Protein AF-A0A2V2U6Q7-F1 (afdb_monomer)

Radius of gyration: 16.01 Å; Cα contacts (8 Å, |Δi|>4): 75; chains: 1; bounding box: 39×29×32 Å

Sequence (81 aa):
MTIFVGSPSLVHDTFTIEPGEIVFVPQGYLHEFNNISNEEAKFVLVFNNERPQTMGISGSVGSMPNLVMNAILESNHLVRF

Mean predicted aligned error: 5.14 Å

pLDDT: mean 90.45, std 10.71, range [54.84, 97.88]

Nearest PDB structures (foldseek):
  5c1i-assembly1_B  TM=5.359E-01  e=4.269E+00  Thermus thermophilus HB27

Solvent-accessible surface area (backbone atoms only — not comparable to full-atom values): 5634 Å² total; per-residue (Å²): 68,37,39,40,43,32,42,87,84,76,52,66,53,73,49,78,53,60,97,91,67,86,85,86,81,63,90,83,44,49,71,49,82,45,76,82,60,97,64,89,84,82,86,86,87,84,72,100,52,100,74,78,82,86,82,56,67,66,61,57,59,59,70,48,56,68,74,58,49,31,69,74,67,72,43,97,59,89,84,79,118

Foldseek 3Di:
DKKWKADPVGDIDIDDDDPPDDDDHDPPIDMDDDDPDPDDDDDDDDDPDPDDDDDDPCVVLQVDPPVVVCVVVVDPDPPDD

Structure (mmCIF, N/CA/C/O backbone):
data_AF-A0A2V2U6Q7-F1
#
_entry.id   AF-A0A2V2U6Q7-F1
#
loop_
_atom_site.group_PDB
_atom_site.id
_atom_site.type_symbol
_atom_site.label_atom_id
_atom_site.label_alt_id
_atom_site.label_comp_id
_atom_site.label_asym_id
_atom_site.label_entity_id
_atom_site.label_seq_id
_atom_site.pdbx_PDB_ins_code
_atom_site.Cartn_x
_atom_site.Cartn_y
_atom_site.Cartn_z
_atom_site.occupancy
_atom_site.B_iso_or_equiv
_atom_site.auth_seq_id
_atom_site.auth_comp_id
_atom_site.auth_asym_id
_atom_site.auth_atom_id
_atom_site.pdbx_PDB_model_num
ATOM 1 N N . MET A 1 1 ? -4.669 4.208 12.450 1.00 94.06 1 MET A N 1
ATOM 2 C CA . MET A 1 1 ? -3.890 3.381 11.480 1.00 94.06 1 MET A CA 1
ATOM 3 C C . MET A 1 1 ? -2.885 4.292 10.793 1.00 94.06 1 MET A C 1
ATOM 5 O O . MET A 1 1 ? -3.202 5.460 10.673 1.00 94.06 1 MET A O 1
ATOM 9 N N . THR A 1 2 ? -1.716 3.837 10.347 1.00 97.31 2 THR A N 1
ATOM 10 C CA . THR A 1 2 ? -0.849 4.655 9.475 1.00 97.31 2 THR A CA 1
ATOM 11 C C . THR A 1 2 ? -0.909 4.165 8.037 1.00 97.31 2 THR A C 1
ATOM 13 O O . THR A 1 2 ? -1.064 2.965 7.803 1.00 97.31 2 THR A O 1
ATOM 16 N N . ILE A 1 3 ? -0.747 5.082 7.088 1.00 97.31 3 ILE A N 1
ATOM 17 C CA . ILE A 1 3 ? -0.527 4.772 5.678 1.00 97.31 3 ILE A CA 1
ATOM 18 C C . ILE A 1 3 ? 0.822 5.338 5.238 1.00 97.31 3 ILE A C 1
ATOM 20 O O . ILE A 1 3 ? 1.121 6.499 5.506 1.00 97.31 3 ILE A O 1
ATOM 24 N N . PHE A 1 4 ? 1.628 4.518 4.570 1.00 97.88 4 PHE A N 1
ATOM 25 C CA . PHE A 1 4 ? 2.749 4.985 3.757 1.00 97.88 4 PHE A CA 1
ATOM 26 C C . PHE A 1 4 ? 2.266 5.158 2.317 1.00 97.88 4 PHE A C 1
ATOM 28 O O . PHE A 1 4 ? 1.552 4.291 1.811 1.00 97.88 4 PHE A O 1
ATOM 35 N N . VAL A 1 5 ? 2.672 6.238 1.648 1.00 97.38 5 VAL A N 1
ATOM 36 C CA . VAL A 1 5 ? 2.380 6.483 0.230 1.00 97.38 5 VAL A CA 1
ATOM 37 C C . VAL A 1 5 ? 3.647 6.955 -0.479 1.00 97.38 5 VAL A C 1
ATOM 39 O O . VAL A 1 5 ? 4.173 8.023 -0.178 1.00 97.38 5 VAL A O 1
ATOM 42 N N . GLY A 1 6 ? 4.124 6.173 -1.447 1.00 97.44 6 GLY A N 1
ATOM 43 C CA . GLY A 1 6 ? 5.305 6.459 -2.258 1.00 97.44 6 GLY A CA 1
ATOM 44 C C . GLY A 1 6 ? 4.954 6.666 -3.728 1.00 97.44 6 GLY A C 1
ATOM 45 O O . GLY A 1 6 ? 4.374 5.792 -4.372 1.00 97.44 6 GLY A O 1
ATOM 46 N N . SER A 1 7 ? 5.329 7.818 -4.277 1.00 96.50 7 SER A N 1
ATOM 47 C CA . SER A 1 7 ? 5.188 8.112 -5.704 1.00 96.50 7 SER A CA 1
ATOM 48 C C . SER A 1 7 ? 6.254 7.397 -6.547 1.00 96.50 7 SER A C 1
ATOM 50 O O . SER A 1 7 ? 7.363 7.151 -6.063 1.00 96.50 7 SER A O 1
ATOM 52 N N . PRO A 1 8 ? 5.989 7.155 -7.844 1.00 94.44 8 PRO A N 1
ATOM 53 C CA . PRO A 1 8 ? 7.004 6.662 -8.782 1.00 94.44 8 PRO A CA 1
ATOM 54 C C . PRO A 1 8 ? 8.237 7.573 -8.908 1.00 94.44 8 PRO A C 1
ATOM 56 O O . PRO A 1 8 ? 9.309 7.111 -9.287 1.00 94.44 8 PRO A O 1
ATOM 59 N N . SER A 1 9 ? 8.096 8.858 -8.569 1.00 96.06 9 SER A N 1
ATOM 60 C CA . SER A 1 9 ? 9.175 9.855 -8.582 1.00 96.06 9 SER A CA 1
ATOM 61 C C . SER A 1 9 ? 9.959 9.923 -7.264 1.00 96.06 9 SER A C 1
ATOM 63 O O . SER A 1 9 ? 10.661 10.903 -7.030 1.00 96.06 9 SER A O 1
ATOM 65 N N . LEU A 1 10 ? 9.832 8.910 -6.399 1.00 91.69 10 LEU A N 1
ATOM 66 C CA . LEU A 1 10 ? 10.554 8.768 -5.125 1.00 91.69 10 LEU A CA 1
ATOM 67 C C . LEU A 1 10 ? 10.227 9.821 -4.052 1.00 91.69 10 LEU A C 1
ATOM 69 O O . LEU A 1 10 ? 10.913 9.904 -3.037 1.00 91.69 10 LEU A O 1
ATOM 73 N N . VAL A 1 11 ? 9.153 10.592 -4.227 1.00 96.56 11 VAL A N 1
ATOM 74 C CA .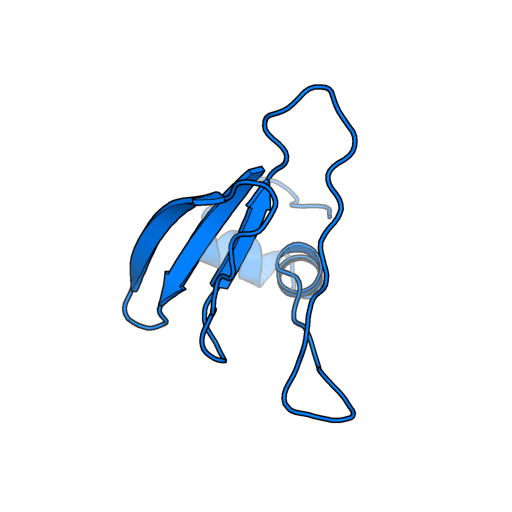 VAL A 1 11 ? 8.560 11.384 -3.138 1.00 96.56 11 VAL A CA 1
ATOM 75 C C . VAL A 1 11 ? 7.625 10.483 -2.346 1.00 96.56 11 VAL A C 1
ATOM 77 O O . VAL A 1 11 ? 6.795 9.803 -2.956 1.00 96.56 11 VAL A O 1
ATOM 80 N N . HIS A 1 12 ? 7.735 10.487 -1.022 1.00 97.12 12 HIS A N 1
ATOM 81 C CA . HIS A 1 12 ? 6.883 9.687 -0.153 1.00 97.12 12 HIS A CA 1
ATOM 82 C C . HIS A 1 12 ? 6.452 10.457 1.095 1.00 97.12 12 HIS A C 1
ATOM 84 O O . HIS A 1 12 ? 7.097 11.431 1.482 1.00 97.12 12 HIS A O 1
ATOM 90 N N . ASP A 1 13 ? 5.385 9.980 1.728 1.00 97.56 13 ASP A N 1
ATOM 91 C CA . ASP A 1 13 ? 4.923 10.452 3.030 1.00 97.56 13 ASP A CA 1
ATOM 92 C C . ASP A 1 13 ? 4.312 9.298 3.840 1.00 97.56 13 ASP A C 1
ATOM 94 O O . ASP A 1 13 ? 3.895 8.283 3.272 1.00 97.56 13 ASP A O 1
ATOM 98 N N . THR A 1 14 ? 4.261 9.467 5.160 1.00 97.88 14 THR A N 1
ATOM 99 C CA . THR A 1 14 ? 3.597 8.552 6.089 1.00 97.88 14 THR A CA 1
ATOM 100 C C . THR A 1 14 ? 2.770 9.345 7.084 1.00 97.88 14 THR A C 1
ATOM 102 O O . THR A 1 14 ? 3.303 10.173 7.819 1.00 97.88 14 THR A O 1
ATOM 105 N N . PHE A 1 15 ? 1.479 9.042 7.175 1.00 97.00 15 PHE A N 1
ATOM 106 C CA . PHE A 1 15 ? 0.569 9.759 8.066 1.00 97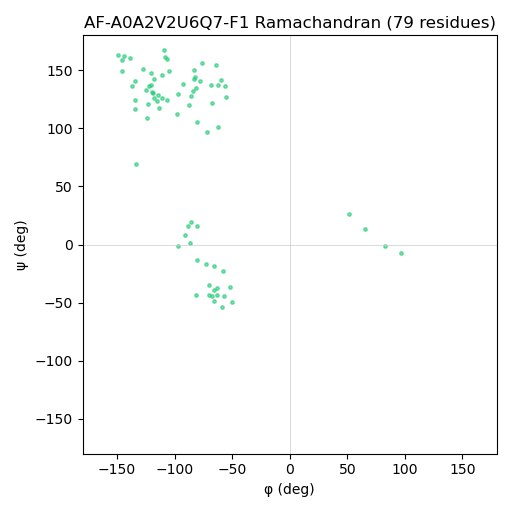.00 15 PHE A CA 1
ATOM 107 C C . PHE A 1 15 ? -0.483 8.838 8.687 1.00 97.00 15 PHE A C 1
ATOM 109 O O . PHE A 1 15 ? -0.704 7.709 8.241 1.00 97.00 15 PHE A O 1
ATOM 116 N N . THR A 1 16 ? -1.106 9.318 9.762 1.00 96.75 16 THR A N 1
ATOM 117 C CA . THR A 1 16 ? -2.179 8.609 10.468 1.00 96.75 16 THR A CA 1
ATOM 118 C C . THR A 1 16 ? -3.519 8.837 9.772 1.00 96.75 16 THR A C 1
ATOM 120 O O . THR A 1 16 ? -3.778 9.923 9.266 1.00 96.75 16 THR A O 1
ATOM 123 N N . ILE A 1 17 ? -4.351 7.798 9.768 1.00 95.12 17 ILE A N 1
ATOM 124 C CA . ILE A 1 17 ? -5.750 7.800 9.351 1.00 95.12 17 ILE A CA 1
ATOM 125 C C . ILE A 1 17 ? -6.607 7.400 10.553 1.00 95.12 17 ILE A C 1
ATOM 127 O O . ILE A 1 17 ? -6.356 6.356 11.181 1.00 95.12 17 ILE A O 1
ATOM 131 N N . GLU A 1 18 ? -7.635 8.198 10.809 1.00 94.56 18 GLU A N 1
ATOM 132 C CA . GLU A 1 18 ? -8.643 8.018 11.848 1.00 94.56 18 GLU A CA 1
ATOM 133 C C . GLU A 1 18 ? -10.010 7.584 11.276 1.00 94.56 18 GLU A C 1
ATOM 135 O O . GLU A 1 18 ? -10.296 7.757 10.084 1.00 94.56 18 GLU A O 1
ATOM 140 N N . PRO A 1 19 ? -10.895 6.994 12.103 1.00 94.62 19 PRO A N 1
ATOM 141 C CA . PRO A 1 19 ? -12.239 6.627 11.672 1.00 94.62 19 PRO A CA 1
ATOM 142 C C . PRO A 1 19 ? -13.022 7.818 11.099 1.00 94.62 19 PRO A C 1
ATOM 144 O O . PRO A 1 19 ? -13.193 8.842 11.755 1.00 94.62 19 PRO A O 1
ATOM 147 N N . GLY A 1 20 ? -13.555 7.648 9.886 1.00 95.62 20 GLY A N 1
ATOM 148 C CA . GLY A 1 20 ? -14.323 8.6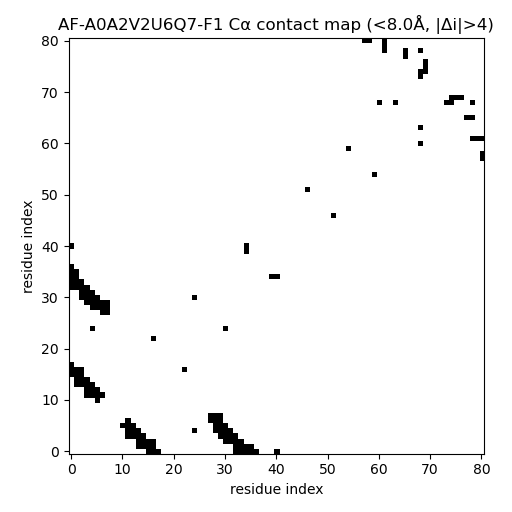77 9.173 1.00 95.62 20 GLY A CA 1
ATOM 149 C C . GLY A 1 20 ? -13.512 9.485 8.157 1.00 95.62 20 GLY A C 1
ATOM 150 O O . GLY A 1 20 ? -14.105 10.233 7.381 1.00 95.62 20 GLY A O 1
ATOM 151 N N . GLU A 1 21 ? -12.192 9.311 8.107 1.00 96.38 21 GLU A N 1
ATOM 152 C CA . GLU A 1 21 ? -11.344 9.962 7.111 1.00 96.38 21 GLU A CA 1
ATOM 153 C C . GLU A 1 21 ? -11.320 9.203 5.779 1.00 96.38 21 GLU A C 1
ATOM 155 O O . GLU A 1 21 ? -11.452 7.978 5.714 1.00 96.38 21 GLU A O 1
ATOM 160 N N . ILE A 1 22 ? -11.134 9.957 4.693 1.00 95.38 22 ILE A N 1
ATOM 161 C CA . ILE A 1 22 ? -10.975 9.426 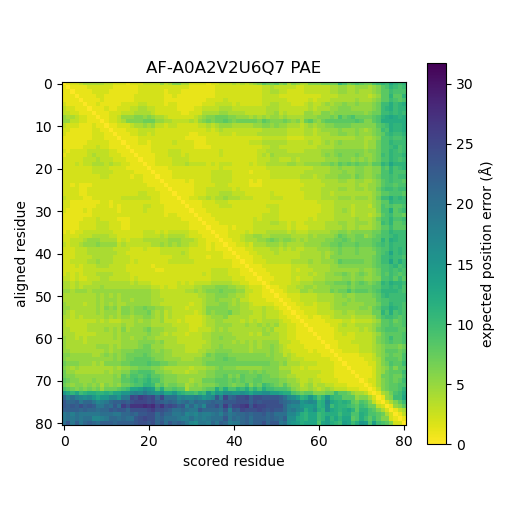3.340 1.00 95.38 22 ILE A CA 1
ATOM 162 C C . ILE A 1 22 ? -9.564 9.746 2.874 1.00 95.38 22 ILE A C 1
ATOM 164 O O . ILE A 1 22 ? -9.139 10.900 2.893 1.00 95.38 22 ILE A O 1
ATOM 168 N N . VAL A 1 23 ? -8.871 8.721 2.390 1.00 94.38 23 VAL A N 1
ATOM 169 C CA . VAL A 1 23 ? -7.550 8.851 1.779 1.00 94.38 23 VAL A CA 1
ATOM 170 C C . VAL A 1 23 ? -7.619 8.398 0.331 1.00 94.38 23 VAL A C 1
ATOM 172 O O . VAL A 1 23 ? -8.310 7.437 -0.004 1.00 94.38 23 VAL A O 1
ATOM 175 N N . PHE A 1 24 ? -6.887 9.098 -0.531 1.00 95.12 24 PHE A N 1
ATOM 176 C CA . PHE A 1 24 ? -6.746 8.755 -1.937 1.00 95.12 24 PHE A CA 1
ATOM 177 C C . PHE A 1 24 ? -5.284 8.441 -2.251 1.00 95.12 24 PHE A C 1
ATOM 179 O O . PHE A 1 24 ? -4.400 9.256 -1.995 1.00 95.12 24 PHE A O 1
ATOM 186 N N . VAL A 1 25 ? -5.044 7.268 -2.838 1.00 95.44 25 VAL A N 1
ATOM 187 C CA . VAL A 1 25 ? -3.732 6.850 -3.342 1.00 95.44 25 VAL A CA 1
ATOM 188 C C . VAL A 1 25 ? -3.828 6.753 -4.866 1.00 95.44 25 VAL A C 1
ATOM 190 O O . VAL A 1 25 ? -4.623 5.951 -5.363 1.00 95.44 25 VAL A O 1
ATOM 193 N N . PRO A 1 26 ? -3.065 7.555 -5.631 1.00 94.88 26 PRO A N 1
ATOM 194 C CA . PRO A 1 26 ? -3.112 7.486 -7.086 1.00 94.88 26 PRO A CA 1
ATOM 195 C C . PRO A 1 26 ? -2.616 6.137 -7.623 1.00 94.88 26 PRO A C 1
ATOM 197 O O . PRO A 1 26 ? -1.799 5.451 -7.007 1.00 94.88 26 PRO A O 1
ATOM 200 N N . GLN A 1 27 ? -3.075 5.763 -8.819 1.00 93.88 27 GLN A N 1
ATOM 201 C CA . GLN A 1 27 ? -2.629 4.537 -9.480 1.00 93.88 27 GLN A CA 1
ATOM 202 C C . GLN A 1 27 ? -1.098 4.512 -9.638 1.00 93.88 27 GLN A C 1
ATOM 204 O O . GLN A 1 27 ? -0.486 5.498 -10.043 1.00 93.88 27 GLN A O 1
ATOM 209 N N . GLY A 1 28 ? -0.491 3.357 -9.354 1.00 92.50 28 GLY A N 1
ATOM 210 C CA . GLY A 1 28 ? 0.955 3.148 -9.472 1.00 92.50 28 GLY A CA 1
ATOM 211 C C . GLY A 1 28 ? 1.771 3.635 -8.273 1.00 92.50 28 GLY A C 1
ATOM 212 O O . GLY A 1 28 ? 2.985 3.456 -8.273 1.00 92.50 28 GLY A O 1
ATOM 213 N N . TYR A 1 29 ? 1.135 4.217 -7.252 1.00 96.12 29 TYR A N 1
ATOM 214 C CA . TYR A 1 29 ? 1.811 4.590 -6.014 1.00 96.12 29 TYR A CA 1
ATOM 215 C C . TYR A 1 29 ? 1.946 3.372 -5.103 1.00 96.12 29 TYR A C 1
ATOM 217 O O . TYR A 1 29 ? 0.986 2.621 -4.884 1.00 96.12 29 TYR A O 1
ATOM 225 N N . LEU A 1 30 ? 3.142 3.200 -4.543 1.00 95.62 30 LEU A N 1
ATOM 226 C CA . LEU A 1 30 ? 3.377 2.206 -3.509 1.00 95.62 30 LEU A CA 1
ATOM 227 C C . LEU A 1 30 ? 2.642 2.631 -2.239 1.00 95.62 30 LEU A C 1
ATOM 229 O O . LEU A 1 30 ? 2.673 3.805 -1.874 1.00 95.62 30 LEU A O 1
ATOM 233 N N . HIS A 1 31 ? 1.999 1.686 -1.565 1.00 95.31 31 HIS A N 1
ATOM 234 C CA . HIS A 1 31 ? 1.303 1.963 -0.321 1.00 95.31 31 HIS A CA 1
ATOM 235 C C . HIS A 1 31 ? 1.372 0.784 0.644 1.00 95.31 31 HIS A C 1
ATOM 237 O O . HIS A 1 31 ? 1.408 -0.375 0.233 1.00 95.31 31 HIS A O 1
ATOM 243 N N . GLU A 1 32 ? 1.368 1.101 1.933 1.00 96.00 32 GLU A N 1
ATOM 244 C CA . GLU A 1 32 ? 1.310 0.141 3.033 1.00 96.00 32 GLU A CA 1
ATOM 245 C C . GLU A 1 32 ? 0.325 0.662 4.078 1.00 96.00 32 GLU A C 1
ATOM 247 O O . GLU A 1 32 ? 0.354 1.844 4.419 1.00 96.00 32 GLU A O 1
ATOM 252 N N . PHE A 1 33 ? -0.527 -0.222 4.595 1.00 95.31 33 PHE A N 1
ATOM 253 C CA . PHE A 1 33 ? -1.410 0.067 5.721 1.00 95.31 33 PHE A CA 1
ATOM 254 C C . PHE A 1 33 ? -0.886 -0.653 6.957 1.00 95.31 33 PHE A C 1
ATOM 256 O O . PHE A 1 33 ? -0.760 -1.877 6.947 1.00 95.31 33 PHE A O 1
ATOM 263 N N . ASN A 1 34 ? -0.633 0.091 8.029 1.00 96.31 34 ASN A N 1
ATOM 264 C CA . ASN A 1 34 ? -0.132 -0.470 9.277 1.00 96.31 34 ASN A CA 1
ATOM 265 C C . ASN A 1 34 ? -1.065 -0.123 10.445 1.00 96.31 34 ASN A C 1
ATOM 267 O O . ASN A 1 34 ? -1.323 1.047 10.754 1.00 96.31 34 ASN A O 1
ATOM 271 N N . ASN A 1 35 ? -1.598 -1.151 11.108 1.00 96.75 35 ASN A N 1
ATOM 272 C CA . ASN A 1 35 ? -2.419 -0.967 12.296 1.00 96.75 35 ASN A CA 1
ATOM 273 C C . ASN A 1 35 ? -1.521 -0.738 13.518 1.00 96.75 35 ASN A C 1
ATOM 275 O O . ASN A 1 35 ? -0.917 -1.665 14.042 1.00 96.75 35 ASN A O 1
ATOM 279 N N . ILE A 1 36 ? -1.471 0.510 13.977 1.00 96.56 36 ILE A N 1
ATOM 280 C CA . ILE A 1 36 ? -0.689 0.939 15.146 1.00 96.56 36 ILE A CA 1
ATOM 281 C C . ILE A 1 36 ? -1.475 0.876 16.468 1.00 96.56 36 ILE A C 1
ATOM 283 O O . ILE A 1 36 ? -1.018 1.402 17.479 1.00 96.56 36 ILE A O 1
ATOM 287 N N . SER A 1 37 ? -2.681 0.303 16.457 1.00 94.44 37 SER A N 1
ATOM 288 C CA . SER A 1 37 ? -3.548 0.191 17.635 1.00 94.44 37 SER A CA 1
ATOM 289 C C . SER A 1 37 ? -3.645 -1.251 18.136 1.00 94.44 37 SER A C 1
ATOM 291 O O . SER A 1 37 ? -3.274 -2.189 17.434 1.00 94.44 37 SER A O 1
ATOM 293 N N . ASN A 1 38 ? -4.189 -1.423 19.343 1.00 96.88 38 ASN A N 1
ATOM 294 C CA . ASN A 1 38 ? -4.478 -2.743 19.915 1.00 96.88 38 ASN A CA 1
ATOM 295 C C . ASN A 1 38 ? -5.858 -3.289 19.504 1.00 96.88 38 ASN A C 1
ATOM 297 O O . ASN A 1 38 ? -6.244 -4.364 19.953 1.00 96.88 38 ASN A O 1
ATOM 301 N N . GLU A 1 39 ? -6.602 -2.550 18.680 1.00 95.88 39 GLU A N 1
ATOM 302 C CA . GLU A 1 39 ? -7.949 -2.903 18.235 1.00 95.88 39 GLU A CA 1
ATOM 303 C C . GLU A 1 39 ? -7.941 -3.323 16.759 1.00 95.88 39 GLU A C 1
ATOM 305 O O . GLU A 1 39 ? -7.014 -3.019 16.004 1.00 95.88 39 GLU A O 1
ATOM 310 N N . GLU A 1 40 ? -8.989 -4.019 16.317 1.00 94.75 40 GLU A N 1
ATOM 311 C CA . GLU A 1 40 ? -9.145 -4.408 14.913 1.00 94.75 40 GLU A CA 1
ATOM 312 C C . GLU A 1 40 ? -9.389 -3.174 14.020 1.00 94.75 40 GLU A C 1
ATOM 314 O O . GLU A 1 40 ? -10.372 -2.451 14.188 1.00 94.75 40 GLU A O 1
ATOM 319 N N . ALA A 1 41 ? -8.527 -2.956 13.022 1.00 93.25 41 ALA A N 1
ATOM 320 C CA . ALA A 1 41 ? -8.724 -1.915 12.015 1.00 93.25 41 ALA A CA 1
ATOM 321 C C . ALA A 1 41 ? -9.601 -2.424 10.857 1.00 93.25 41 ALA A C 1
ATOM 323 O O . ALA A 1 41 ? -9.299 -3.447 10.242 1.00 93.25 41 ALA A O 1
ATOM 324 N N . LYS A 1 42 ? -10.661 -1.677 10.518 1.00 93.81 42 LYS A N 1
ATOM 325 C CA . LYS A 1 42 ? -11.553 -1.954 9.379 1.00 93.81 42 LYS A CA 1
ATOM 326 C C . LYS A 1 42 ? -11.623 -0.744 8.465 1.00 93.81 42 LYS A C 1
ATOM 328 O O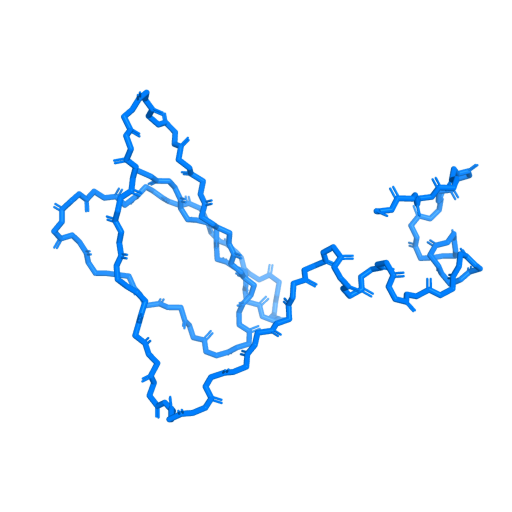 . LYS A 1 42 ? -11.832 0.372 8.930 1.00 93.81 42 LYS A O 1
ATOM 333 N N . PHE A 1 43 ? -11.488 -0.976 7.168 1.00 92.88 43 PHE A N 1
ATOM 334 C CA . PHE A 1 43 ? -11.591 0.060 6.147 1.00 92.88 43 PHE A CA 1
ATOM 335 C C . PHE A 1 43 ? -12.139 -0.527 4.848 1.00 92.88 43 PHE A C 1
ATOM 337 O O . PHE A 1 43 ? -12.163 -1.743 4.652 1.00 92.88 43 PHE A O 1
ATOM 344 N N . VAL A 1 44 ? -12.601 0.356 3.967 1.00 95.00 44 VAL A N 1
ATOM 345 C CA . VAL A 1 44 ? -13.133 -0.002 2.652 1.00 95.00 44 VAL A CA 1
ATOM 346 C C . VAL A 1 44 ? -12.163 0.499 1.592 1.00 95.00 44 VAL A C 1
ATOM 348 O O . VAL A 1 44 ? -11.834 1.682 1.563 1.00 95.00 44 VAL A O 1
ATOM 351 N N . LEU A 1 45 ? -11.724 -0.401 0.713 1.00 93.69 45 LEU A N 1
ATOM 352 C CA . LEU A 1 45 ? -10.968 -0.051 -0.486 1.00 93.69 45 LEU A CA 1
ATOM 353 C C . LEU A 1 45 ? -11.918 0.009 -1.677 1.00 93.69 45 LEU A C 1
ATOM 355 O O . LEU A 1 45 ? -12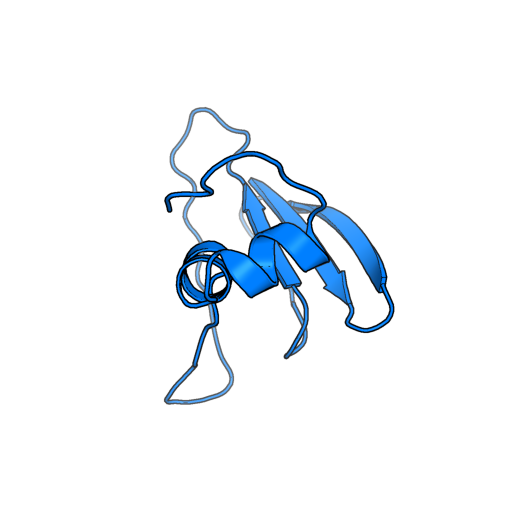.679 -0.928 -1.920 1.00 93.69 45 LEU A O 1
ATOM 359 N N . VAL A 1 46 ? -11.860 1.110 -2.421 1.00 94.81 46 VAL A N 1
ATOM 360 C CA . VAL A 1 46 ? -12.680 1.328 -3.613 1.00 94.81 46 VAL A CA 1
ATOM 361 C C . VAL A 1 46 ? -11.762 1.586 -4.795 1.00 94.81 46 VAL A C 1
ATOM 363 O O . VAL A 1 46 ? -10.809 2.355 -4.698 1.00 94.81 46 VAL A O 1
ATOM 366 N N . PHE A 1 47 ? -12.078 0.956 -5.921 1.00 95.12 47 PHE A N 1
ATOM 367 C CA . PHE A 1 47 ? -11.370 1.129 -7.180 1.00 95.12 47 PHE A CA 1
ATOM 368 C C . PHE A 1 47 ? -12.346 1.641 -8.235 1.00 95.12 47 PHE A C 1
ATOM 370 O O . PHE A 1 47 ? -13.524 1.291 -8.233 1.00 95.12 47 PHE A O 1
ATOM 377 N N . ASN A 1 48 ? -11.849 2.446 -9.168 1.00 94.44 48 ASN A N 1
ATOM 378 C CA . ASN A 1 48 ? -12.614 2.925 -10.321 1.00 94.44 48 ASN A CA 1
ATOM 379 C C . ASN A 1 48 ? -12.582 1.936 -11.506 1.00 94.44 48 ASN A C 1
ATOM 381 O O . ASN A 1 48 ? -12.818 2.334 -12.644 1.00 94.44 48 ASN A O 1
ATOM 385 N N . ASN A 1 49 ? -12.258 0.669 -11.245 1.00 95.06 49 ASN A N 1
ATOM 386 C CA . ASN A 1 49 ? -12.176 -0.402 -12.229 1.00 95.06 49 ASN A CA 1
ATOM 387 C C . ASN A 1 49 ? -12.880 -1.649 -11.677 1.00 95.06 49 ASN A C 1
ATOM 389 O O . ASN A 1 49 ? -12.762 -1.967 -10.495 1.00 95.06 49 ASN A O 1
ATOM 393 N N . GLU A 1 50 ? -13.602 -2.355 -12.538 1.00 95.62 50 GLU A N 1
ATOM 394 C CA . GLU A 1 50 ? -14.379 -3.553 -12.219 1.00 95.62 50 GLU A CA 1
ATOM 395 C C . GLU A 1 50 ? -13.522 -4.801 -11.954 1.00 95.62 50 GLU A C 1
ATOM 397 O O . GLU A 1 50 ? -14.004 -5.786 -11.393 1.00 95.62 50 GLU A O 1
ATOM 402 N N . ARG A 1 51 ? -12.251 -4.771 -12.358 1.00 95.50 51 ARG A N 1
ATOM 403 C CA . ARG A 1 51 ? -11.251 -5.829 -12.179 1.00 95.50 51 ARG A CA 1
ATOM 404 C C . ARG A 1 51 ? -9.940 -5.225 -11.664 1.00 95.50 51 ARG A C 1
ATOM 406 O O . ARG A 1 51 ? -8.949 -5.193 -12.397 1.00 95.50 51 ARG A O 1
ATOM 413 N N . PRO A 1 52 ? -9.907 -4.744 -10.410 1.00 92.62 52 PRO A N 1
ATOM 414 C CA . PRO A 1 52 ? -8.687 -4.194 -9.844 1.00 92.62 52 PRO A CA 1
ATOM 415 C C . PRO A 1 52 ? -7.602 -5.270 -9.784 1.00 92.62 52 PRO A C 1
ATOM 417 O O . PRO A 1 52 ? -7.849 -6.418 -9.409 1.00 92.62 52 PRO A O 1
ATOM 420 N N . GLN A 1 53 ? -6.388 -4.884 -10.154 1.00 92.06 53 GLN A N 1
ATOM 421 C CA . GLN A 1 53 ? -5.202 -5.721 -10.035 1.00 92.06 53 GLN A CA 1
ATOM 422 C C . GLN A 1 53 ? -4.287 -5.133 -8.969 1.00 92.06 53 GLN A C 1
ATOM 424 O O . GLN A 1 53 ? -4.200 -3.917 -8.806 1.00 92.06 53 GLN A O 1
ATOM 429 N N . THR A 1 54 ? -3.596 -6.009 -8.252 1.00 89.56 54 THR A N 1
ATOM 430 C CA . THR A 1 54 ? -2.601 -5.631 -7.251 1.00 89.56 54 THR A CA 1
ATOM 431 C C . THR A 1 54 ? -1.296 -6.360 -7.528 1.00 89.56 54 THR A C 1
ATOM 433 O O . THR A 1 54 ? -1.290 -7.460 -8.082 1.00 89.56 54 THR A O 1
ATOM 436 N N . MET A 1 55 ? -0.189 -5.740 -7.137 1.00 90.69 55 MET A N 1
ATOM 437 C CA . MET A 1 55 ? 1.129 -6.356 -7.122 1.00 90.69 55 MET A CA 1
ATOM 438 C C . MET A 1 55 ? 1.678 -6.235 -5.706 1.00 90.69 55 MET A C 1
ATOM 440 O O . MET A 1 55 ? 2.012 -5.145 -5.249 1.00 90.69 55 MET A O 1
ATOM 444 N N . GLY A 1 56 ? 1.743 -7.359 -4.995 1.00 91.81 56 GLY A N 1
ATOM 445 C CA . GLY A 1 56 ? 2.351 -7.405 -3.668 1.00 91.81 56 GLY A CA 1
ATOM 446 C C . GLY A 1 56 ? 3.874 -7.430 -3.770 1.00 91.81 56 GLY A C 1
ATOM 447 O O . GLY A 1 56 ? 4.419 -8.130 -4.628 1.00 91.81 56 GLY A O 1
ATOM 448 N N . ILE A 1 57 ? 4.568 -6.711 -2.881 1.00 89.56 57 ILE A N 1
ATOM 449 C CA . ILE A 1 57 ? 6.039 -6.696 -2.854 1.00 89.56 57 ILE A CA 1
ATOM 450 C C . ILE A 1 57 ? 6.583 -8.114 -2.656 1.00 89.56 57 ILE A C 1
ATOM 452 O O . ILE A 1 57 ? 7.357 -8.576 -3.483 1.00 89.56 57 ILE A O 1
ATOM 456 N N . SER A 1 58 ? 6.144 -8.838 -1.623 1.00 88.75 58 SER A N 1
ATOM 457 C CA . SER A 1 58 ? 6.652 -10.188 -1.323 1.00 88.75 58 SER A CA 1
ATOM 458 C C . SER A 1 58 ? 6.493 -11.161 -2.493 1.00 88.75 58 SER A C 1
ATOM 460 O O . SER A 1 58 ? 7.442 -11.852 -2.844 1.00 88.75 58 SER A O 1
ATOM 462 N N . GLY A 1 59 ? 5.329 -11.169 -3.150 1.00 89.81 59 GLY A N 1
ATOM 463 C CA . GLY A 1 59 ? 5.088 -11.996 -4.335 1.00 89.81 59 GLY A CA 1
ATOM 464 C C . GLY A 1 59 ? 5.953 -11.585 -5.528 1.00 89.81 59 GLY A C 1
ATOM 465 O O . GLY A 1 59 ? 6.479 -12.443 -6.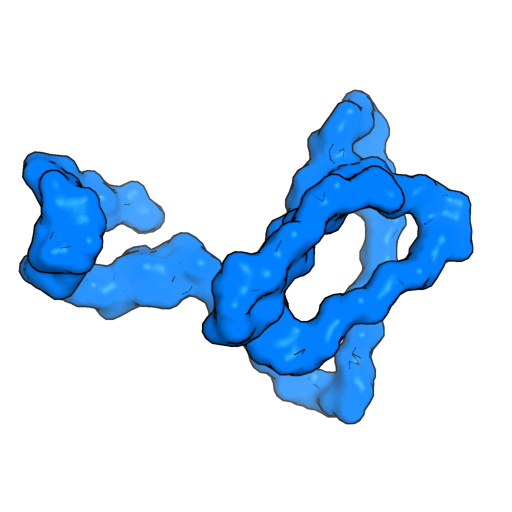232 1.00 89.81 59 GLY A O 1
ATOM 466 N N . SER A 1 60 ? 6.151 -10.279 -5.726 1.00 89.00 60 SER A N 1
ATOM 467 C CA . SER A 1 60 ? 6.992 -9.757 -6.808 1.00 89.00 60 SER A CA 1
ATOM 468 C C . SER A 1 60 ? 8.451 -10.148 -6.593 1.00 89.00 60 SER A C 1
ATOM 470 O O . SER A 1 60 ? 9.074 -10.708 -7.490 1.00 89.00 60 SER A O 1
ATOM 472 N N . VAL A 1 61 ? 8.977 -9.930 -5.386 1.00 88.19 61 VAL A N 1
ATOM 473 C CA . VAL A 1 61 ? 10.360 -10.269 -5.038 1.00 88.19 61 VAL A CA 1
ATOM 474 C C . VAL A 1 61 ? 10.573 -11.786 -5.028 1.00 88.19 61 VAL A C 1
ATOM 476 O O . VAL A 1 61 ? 11.533 -12.271 -5.618 1.00 88.19 61 VAL A O 1
ATOM 479 N N . GLY A 1 62 ? 9.652 -12.557 -4.445 1.00 88.44 62 GLY A N 1
ATOM 480 C CA . GLY A 1 62 ? 9.725 -14.021 -4.410 1.00 88.44 62 GLY A CA 1
ATOM 481 C C . GLY A 1 62 ? 9.613 -14.697 -5.779 1.00 88.44 62 GLY A C 1
ATOM 482 O O . GLY A 1 62 ? 10.023 -15.845 -5.928 1.00 88.44 62 GLY A O 1
ATOM 483 N N . SER A 1 63 ? 9.097 -13.997 -6.793 1.00 91.75 63 SER A N 1
ATOM 484 C CA . SER A 1 63 ? 9.062 -14.492 -8.174 1.00 91.75 63 SER A CA 1
ATOM 485 C C . SER A 1 63 ? 10.388 -14.322 -8.929 1.00 91.75 63 SER A C 1
ATOM 487 O O . SER A 1 63 ? 10.570 -14.914 -9.995 1.00 91.75 63 SER A O 1
ATOM 489 N N . MET A 1 64 ? 11.322 -13.525 -8.399 1.00 90.88 64 MET A N 1
ATOM 490 C CA . MET A 1 64 ? 12.613 -13.273 -9.036 1.00 90.88 64 MET A CA 1
ATOM 491 C C . MET A 1 64 ? 13.618 -14.393 -8.719 1.00 90.88 64 MET A C 1
ATOM 493 O O . MET A 1 64 ? 13.670 -14.878 -7.588 1.00 90.88 64 MET A O 1
ATOM 497 N N . PRO A 1 65 ? 14.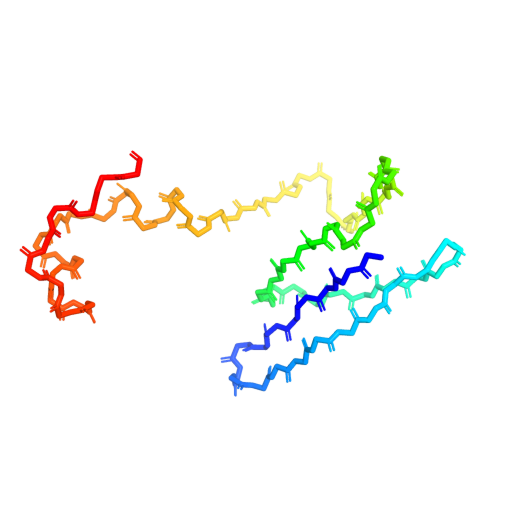483 -14.796 -9.671 1.00 92.12 65 PRO A N 1
ATOM 498 C CA . PRO A 1 65 ? 15.563 -15.736 -9.381 1.00 92.12 65 PRO A CA 1
ATOM 499 C C . PRO A 1 65 ? 16.519 -15.191 -8.311 1.00 92.12 65 PRO A C 1
ATOM 501 O O . PRO A 1 65 ? 16.904 -14.024 -8.366 1.00 92.12 65 PRO A O 1
ATOM 504 N N . ASN A 1 66 ? 17.007 -16.054 -7.412 1.00 89.50 66 ASN A N 1
ATOM 505 C CA . ASN A 1 66 ? 17.963 -15.671 -6.357 1.00 89.50 66 ASN A CA 1
ATOM 506 C C . ASN A 1 66 ? 19.197 -14.928 -6.894 1.00 89.50 66 ASN A C 1
ATOM 508 O O . ASN A 1 66 ? 19.680 -13.999 -6.264 1.00 89.50 66 ASN A O 1
ATOM 512 N N . LEU A 1 67 ? 19.682 -15.314 -8.078 1.00 90.75 67 LEU A N 1
ATOM 513 C CA . LEU A 1 67 ? 20.739 -14.616 -8.822 1.00 90.75 67 LEU A CA 1
ATOM 514 C C . LEU A 1 67 ? 20.449 -13.113 -8.964 1.00 90.75 67 LEU A C 1
ATOM 516 O O . LEU A 1 67 ? 21.316 -12.288 -8.692 1.00 90.75 67 LEU A O 1
ATOM 520 N N . VAL A 1 68 ? 19.236 -12.775 -9.405 1.00 90.50 68 VAL A N 1
ATOM 521 C CA . VAL A 1 68 ? 18.809 -11.395 -9.653 1.00 90.50 68 VAL A CA 1
ATOM 522 C C . VAL A 1 68 ? 18.665 -10.666 -8.323 1.00 90.50 68 VAL A C 1
ATOM 524 O O . VAL A 1 68 ? 19.170 -9.557 -8.177 1.00 90.50 68 VAL A O 1
ATOM 527 N N . MET A 1 69 ? 18.062 -11.318 -7.326 1.00 89.31 69 MET A N 1
ATOM 528 C CA . MET A 1 69 ? 17.895 -10.731 -5.998 1.00 89.31 69 MET A CA 1
ATOM 529 C C . MET A 1 69 ? 19.221 -10.436 -5.298 1.00 89.31 69 MET A C 1
ATOM 531 O O . MET A 1 69 ? 19.388 -9.343 -4.765 1.00 89.31 69 MET A O 1
ATOM 535 N N . ASN A 1 70 ? 20.184 -11.357 -5.357 1.00 88.19 70 ASN A N 1
ATOM 536 C CA . ASN A 1 70 ? 21.512 -11.161 -4.777 1.00 88.19 70 ASN A CA 1
ATOM 537 C C . ASN A 1 70 ? 22.260 -10.003 -5.450 1.00 88.19 70 ASN A C 1
ATOM 539 O O . ASN A 1 70 ? 22.961 -9.258 -4.773 1.00 88.19 70 ASN A O 1
ATOM 543 N N . ALA A 1 71 ? 22.104 -9.844 -6.768 1.00 89.25 71 ALA A N 1
ATOM 544 C CA . ALA A 1 71 ? 22.723 -8.749 -7.506 1.00 89.25 71 ALA A CA 1
ATOM 545 C C . ALA A 1 71 ? 22.091 -7.383 -7.184 1.00 89.25 71 ALA A C 1
ATOM 547 O O . ALA A 1 71 ? 22.802 -6.385 -7.165 1.00 89.25 71 ALA A O 1
ATOM 548 N N . ILE A 1 72 ? 20.776 -7.330 -6.940 1.00 87.88 72 ILE A N 1
ATOM 549 C CA . ILE A 1 72 ? 20.048 -6.079 -6.667 1.00 87.88 72 ILE A CA 1
ATOM 550 C C . ILE A 1 72 ? 20.183 -5.640 -5.205 1.00 87.88 72 ILE A C 1
ATOM 552 O O . ILE A 1 72 ? 20.353 -4.454 -4.942 1.00 87.88 72 ILE A O 1
ATOM 556 N N . LEU A 1 73 ? 20.062 -6.570 -4.255 1.00 84.44 73 LEU A N 1
ATOM 557 C CA . LEU A 1 73 ? 20.022 -6.259 -2.821 1.00 84.44 73 LEU A CA 1
ATOM 558 C C . LEU A 1 73 ? 21.377 -6.402 -2.118 1.00 84.44 73 LEU A C 1
ATOM 560 O O . LEU A 1 73 ? 21.442 -6.208 -0.908 1.00 84.44 73 LEU A O 1
ATOM 564 N N . GLU A 1 74 ? 22.427 -6.808 -2.839 1.00 78.19 74 GLU A N 1
ATOM 565 C CA . GLU A 1 74 ? 23.746 -7.145 -2.273 1.00 78.19 74 GLU A CA 1
ATOM 566 C C . GLU A 1 74 ? 23.659 -8.147 -1.100 1.00 78.19 74 GLU A C 1
ATOM 568 O O . GLU A 1 74 ? 24.512 -8.205 -0.212 1.00 78.19 74 GLU A O 1
ATOM 573 N N . SER A 1 75 ? 22.603 -8.966 -1.076 1.00 65.88 75 SER A N 1
ATOM 574 C CA . SER A 1 75 ? 22.334 -9.895 0.014 1.00 65.88 75 SER A CA 1
ATOM 575 C C . SER A 1 75 ? 23.057 -11.222 -0.216 1.00 65.88 75 SER A C 1
ATOM 577 O O . SER A 1 75 ? 22.756 -11.946 -1.162 1.00 65.88 75 SER A O 1
ATOM 579 N N . ASN A 1 76 ? 23.940 -11.610 0.708 1.00 58.19 76 ASN A N 1
ATOM 580 C CA . ASN A 1 76 ? 24.575 -12.940 0.737 1.00 58.19 76 ASN A CA 1
ATOM 581 C C . ASN A 1 76 ? 23.671 -14.033 1.348 1.00 58.19 76 ASN A C 1
ATOM 583 O O . ASN A 1 76 ? 24.143 -15.100 1.746 1.00 58.19 76 ASN A O 1
ATOM 587 N N . HIS A 1 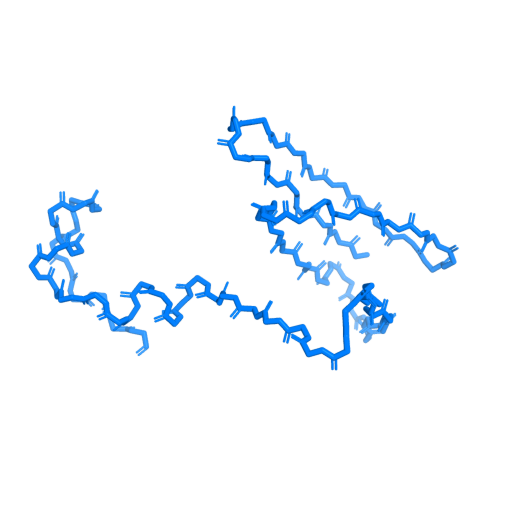77 ? 22.371 -13.772 1.466 1.00 57.94 77 HIS A N 1
ATOM 588 C CA . HIS A 1 77 ? 21.419 -14.620 2.175 1.00 57.94 77 HIS A CA 1
ATOM 589 C C . HIS A 1 77 ? 20.329 -15.086 1.213 1.00 57.94 77 HIS A C 1
ATOM 591 O O . HIS A 1 77 ? 19.824 -14.298 0.420 1.00 57.94 77 HIS A O 1
ATOM 597 N N . LEU A 1 78 ? 19.950 -16.366 1.295 1.00 55.78 78 LEU A N 1
ATOM 598 C CA . LEU A 1 78 ? 18.787 -16.885 0.578 1.00 55.78 78 LEU A CA 1
ATOM 599 C C . LEU A 1 78 ? 17.540 -16.158 1.093 1.00 55.78 78 LEU A C 1
ATOM 601 O O . LEU A 1 78 ? 17.037 -16.491 2.165 1.00 55.78 78 LEU A O 1
ATOM 605 N N . VAL A 1 79 ? 17.049 -15.176 0.340 1.00 55.31 79 VAL A N 1
ATOM 606 C CA . VAL A 1 79 ? 15.765 -14.539 0.627 1.00 55.31 79 VAL A CA 1
ATOM 607 C C . VAL A 1 79 ? 14.671 -15.546 0.268 1.00 55.31 79 VAL A C 1
ATOM 609 O O . VAL A 1 79 ? 14.335 -15.734 -0.897 1.00 55.31 79 VAL A O 1
ATOM 612 N N . ARG A 1 80 ? 14.181 -16.282 1.270 1.00 55.09 80 ARG A N 1
ATOM 613 C CA . ARG A 1 80 ? 13.027 -17.179 1.138 1.00 55.09 80 ARG A CA 1
ATOM 614 C C . ARG A 1 80 ? 11.798 -16.432 1.647 1.00 55.09 80 ARG A C 1
ATOM 616 O O . ARG A 1 80 ? 11.741 -16.124 2.835 1.00 55.09 80 ARG A O 1
ATOM 623 N N . PHE A 1 81 ? 10.882 -16.121 0.736 1.00 54.84 81 PHE A N 1
ATOM 624 C CA . PHE A 1 81 ? 9.544 -15.615 1.042 1.00 54.84 81 PHE A CA 1
ATOM 625 C C . PHE A 1 81 ? 8.570 -16.771 1.245 1.00 54.84 81 PHE A C 1
ATOM 627 O O . PHE A 1 81 ? 8.777 -17.826 0.598 1.00 54.84 81 PHE A O 1
#

Secondary structure (DSSP, 8-state):
-EEEEE-TTS-EEEEE--TT------TT-EEEEE--SSS--------SSSS-----HHHHHHTS-HHHHHHHH---S----